Protein AF-A0A6B9TGW4-F1 (afdb_monomer)

Mean predicted aligned error: 3.41 Å

Radius of gyration: 12.72 Å; Cα contacts (8 Å, |Δi|>4): 212; chains: 1; bounding box: 33×31×27 Å

Foldseek 3Di:
DWKKKWFAQDDVLVQQLLVCCCPQLVWAWDDFKFWDQQVLSLVLVCVVVVHHDPDGGPTMIMTDTPDAQVSSVVSSVVDDGSTDMDIDHPVDPVRVVCVVCRVVTHGDPPHDHPDDD

Solvent-accessible surface area (backbone atoms only — not comparable to full-atom values): 6539 Å² total; per-residue (Å²): 82,29,41,35,39,37,36,18,82,42,67,66,34,46,51,51,26,55,49,38,38,42,74,70,36,63,45,49,75,47,88,71,42,21,44,46,61,23,71,59,52,47,51,50,51,22,58,78,68,72,44,85,68,95,69,81,40,72,32,24,34,38,36,40,30,58,48,40,47,70,57,47,50,60,27,52,72,76,50,86,53,79,23,52,75,44,74,42,38,86,89,40,75,62,28,59,58,47,58,67,46,50,81,77,39,51,73,47,79,92,72,72,78,85,76,73,131

Secondary structure (DSSP, 8-state):
-EEEEEEESSHHHHHHHHHHHHHTS---EEEEEEEE-HHHHHHHHHHHTTS--SS--SEEEEEEESS-HHHHHHHHTT---SSEEEEE-TTSHHHHHHHHHHTTSEE-TT---SS--

Sequence (117 aa):
MSLVILRADNRDKILNALADLERHAGLRVMGRPRIMKPEIADKMAASILGGNLRTRSTVAAAVEVEEGDTETIMSVRRIHPPAHIIVVSSEYDEYEDLKEMFGTLKVLKGYYSYKKR

Structure (mmCIF, N/CA/C/O backbone):
data_AF-A0A6B9TGW4-F1
#
_entry.id   AF-A0A6B9TGW4-F1
#
loop_
_atom_site.group_PDB
_atom_site.id
_atom_site.type_symbol
_atom_site.label_atom_id
_atom_site.label_alt_id
_atom_site.label_comp_id
_atom_site.label_asym_id
_atom_site.label_entity_id
_atom_site.label_seq_id
_atom_site.pdbx_PDB_ins_code
_atom_site.Cartn_x
_atom_site.Cartn_y
_atom_site.Cartn_z
_atom_site.occupancy
_atom_site.B_iso_or_equiv
_atom_site.auth_seq_id
_atom_site.auth_comp_id
_atom_site.auth_asym_id
_atom_site.auth_atom_id
_atom_site.pdbx_PDB_model_num
ATOM 1 N N . MET A 1 1 ? -11.533 3.523 8.251 1.00 90.06 1 MET A N 1
ATOM 2 C CA . MET A 1 1 ? -10.980 3.144 6.942 1.00 90.06 1 MET A CA 1
ATOM 3 C C . MET A 1 1 ? -9.812 4.033 6.630 1.00 90.06 1 MET A C 1
ATOM 5 O O . MET A 1 1 ? -9.863 5.214 6.953 1.00 90.06 1 MET A O 1
ATOM 9 N N . SER A 1 2 ? -8.794 3.458 6.014 1.00 94.12 2 SER A N 1
ATOM 10 C CA . SER A 1 2 ? -7.553 4.139 5.666 1.00 94.12 2 SER A CA 1
ATOM 11 C C . SER A 1 2 ? -7.079 3.664 4.298 1.00 94.12 2 SER A C 1
ATOM 13 O O . SER A 1 2 ? -7.442 2.575 3.835 1.00 94.12 2 SER A O 1
ATOM 15 N N . LEU A 1 3 ? -6.304 4.511 3.627 1.00 96.62 3 LEU A N 1
ATOM 16 C CA . LEU A 1 3 ? -5.718 4.205 2.330 1.00 96.62 3 LEU A CA 1
ATOM 17 C C . LEU A 1 3 ? -4.253 3.834 2.512 1.00 96.62 3 LEU A C 1
ATOM 19 O O . LEU A 1 3 ? -3.520 4.450 3.284 1.00 96.62 3 LEU A O 1
ATOM 23 N N . VAL A 1 4 ? -3.816 2.813 1.787 1.00 97.44 4 VAL A N 1
ATOM 24 C CA . VAL A 1 4 ? -2.454 2.296 1.880 1.00 97.44 4 VAL A CA 1
ATOM 25 C C . VAL A 1 4 ? -1.849 2.211 0.490 1.00 97.44 4 VAL A C 1
ATOM 27 O O . VAL A 1 4 ? -2.410 1.584 -0.409 1.00 97.44 4 VAL A O 1
ATOM 30 N N . ILE A 1 5 ? -0.674 2.812 0.324 1.00 97.75 5 ILE A N 1
ATOM 31 C CA . ILE A 1 5 ? 0.157 2.696 -0.872 1.00 97.75 5 ILE A CA 1
ATOM 32 C C . ILE A 1 5 ? 1.240 1.643 -0.614 1.00 97.75 5 ILE A C 1
ATOM 34 O O . ILE A 1 5 ? 1.969 1.700 0.375 1.00 97.75 5 ILE A O 1
ATOM 38 N N . LEU A 1 6 ? 1.389 0.704 -1.545 1.00 97.88 6 LEU A N 1
ATOM 39 C CA . LEU A 1 6 ? 2.472 -0.272 -1.584 1.00 97.88 6 LEU A CA 1
ATOM 40 C C . LEU A 1 6 ? 3.428 0.074 -2.726 1.00 97.88 6 LEU A C 1
ATOM 42 O O . LEU A 1 6 ? 3.009 0.191 -3.878 1.00 97.88 6 LEU A O 1
ATOM 46 N N . ARG A 1 7 ? 4.718 0.197 -2.410 1.00 97.56 7 ARG A N 1
ATOM 47 C CA . ARG A 1 7 ? 5.801 0.536 -3.344 1.00 97.56 7 ARG A CA 1
ATOM 48 C C . ARG A 1 7 ? 6.823 -0.595 -3.391 1.00 97.56 7 ARG A C 1
ATOM 50 O O . ARG A 1 7 ? 7.333 -1.003 -2.347 1.00 97.56 7 ARG A O 1
ATOM 57 N N . ALA A 1 8 ? 7.148 -1.093 -4.582 1.00 97.25 8 ALA A N 1
ATOM 58 C CA . ALA A 1 8 ? 8.134 -2.162 -4.742 1.00 97.25 8 ALA A CA 1
ATOM 59 C C . ALA A 1 8 ? 8.892 -2.088 -6.078 1.00 97.25 8 ALA A C 1
ATOM 61 O O . ALA A 1 8 ? 8.569 -1.304 -6.970 1.00 97.25 8 ALA A O 1
ATOM 62 N N . ASP A 1 9 ? 9.915 -2.930 -6.201 1.00 95.69 9 ASP A N 1
ATOM 63 C CA . ASP A 1 9 ? 10.725 -3.140 -7.407 1.00 95.69 9 ASP A CA 1
ATOM 64 C C . ASP A 1 9 ? 10.181 -4.259 -8.319 1.00 95.69 9 ASP A C 1
ATOM 66 O O . ASP A 1 9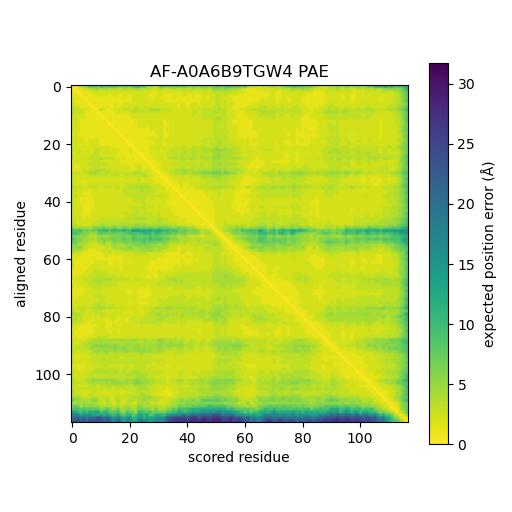 ? 10.639 -4.411 -9.453 1.00 95.69 9 ASP A O 1
ATOM 70 N N . ASN A 1 10 ? 9.208 -5.046 -7.853 1.00 96.06 10 ASN A N 1
ATOM 71 C CA . ASN A 1 10 ? 8.489 -6.017 -8.668 1.00 96.06 10 ASN A CA 1
ATOM 72 C C . ASN A 1 10 ? 7.097 -6.332 -8.103 1.00 96.06 10 ASN A C 1
ATOM 74 O O . ASN A 1 10 ? 6.767 -6.042 -6.950 1.00 96.06 10 ASN A O 1
ATOM 78 N N . ARG A 1 11 ? 6.260 -6.931 -8.954 1.00 96.00 11 ARG A N 1
ATOM 79 C CA . ARG A 1 11 ? 4.855 -7.227 -8.655 1.00 96.00 11 ARG A CA 1
ATOM 80 C C . ARG A 1 11 ? 4.674 -8.269 -7.550 1.00 96.00 11 ARG A C 1
ATOM 82 O O . ARG A 1 11 ? 3.719 -8.156 -6.786 1.00 96.00 11 ARG A O 1
ATOM 89 N N . ASP A 1 12 ? 5.561 -9.251 -7.453 1.00 96.44 12 ASP A N 1
ATOM 90 C CA . ASP A 1 12 ? 5.432 -10.332 -6.473 1.00 96.44 12 ASP A CA 1
ATOM 91 C C . ASP A 1 12 ? 5.585 -9.798 -5.050 1.00 96.44 12 ASP A C 1
ATOM 93 O O . ASP A 1 12 ? 4.824 -10.179 -4.163 1.00 96.44 12 ASP A O 1
ATOM 97 N N . LYS A 1 13 ? 6.475 -8.820 -4.838 1.00 97.50 13 LYS A N 1
ATOM 98 C CA . LYS A 1 13 ? 6.589 -8.130 -3.547 1.00 97.50 13 LYS A CA 1
ATOM 99 C C . LYS A 1 13 ? 5.316 -7.375 -3.169 1.00 97.50 13 LYS A C 1
ATOM 101 O O . LYS A 1 13 ? 4.957 -7.384 -1.998 1.00 97.50 13 LYS A O 1
ATOM 106 N N . ILE A 1 14 ? 4.603 -6.776 -4.129 1.00 97.56 14 ILE A N 1
ATOM 107 C CA . ILE A 1 14 ? 3.297 -6.144 -3.863 1.00 97.56 14 ILE A CA 1
ATOM 108 C C . ILE A 1 14 ? 2.276 -7.193 -3.410 1.00 97.56 14 ILE A C 1
ATOM 110 O O . ILE A 1 14 ? 1.586 -6.987 -2.416 1.00 97.56 14 ILE A O 1
ATOM 114 N N . LEU A 1 15 ? 2.179 -8.319 -4.122 1.00 96.62 15 LEU A N 1
ATOM 115 C CA . LEU A 1 15 ? 1.222 -9.381 -3.797 1.00 96.62 15 LEU A CA 1
ATOM 116 C C . LEU A 1 15 ? 1.520 -10.025 -2.438 1.00 96.62 15 LEU A C 1
ATOM 118 O O . LEU A 1 15 ? 0.600 -10.232 -1.649 1.00 96.62 15 LEU A O 1
ATOM 122 N N . ASN A 1 16 ? 2.794 -10.285 -2.148 1.00 96.62 16 ASN A N 1
ATOM 123 C CA . ASN A 1 16 ? 3.223 -10.824 -0.861 1.00 96.62 16 ASN A CA 1
ATOM 124 C C . ASN A 1 16 ? 2.962 -9.827 0.273 1.00 96.62 16 ASN A C 1
ATOM 126 O O . ASN A 1 16 ? 2.396 -10.208 1.288 1.00 96.62 16 ASN A O 1
ATOM 130 N N . ALA A 1 17 ? 3.264 -8.541 0.079 1.00 96.94 17 ALA A N 1
ATOM 131 C CA . ALA A 1 17 ? 2.981 -7.522 1.084 1.00 96.94 17 ALA A CA 1
ATOM 132 C C . ALA A 1 17 ? 1.477 -7.359 1.355 1.00 96.94 17 ALA A C 1
ATOM 134 O O . ALA A 1 17 ? 1.084 -7.190 2.503 1.00 96.94 17 ALA A O 1
ATOM 135 N N . LEU A 1 18 ? 0.617 -7.466 0.336 1.00 96.62 18 LEU A N 1
ATOM 136 C CA . LEU A 1 18 ? -0.838 -7.500 0.532 1.00 96.62 18 LEU A CA 1
ATOM 137 C C . LEU A 1 18 ? -1.275 -8.706 1.376 1.00 96.62 18 LEU A C 1
ATOM 139 O O . LEU A 1 18 ? -2.142 -8.569 2.235 1.00 96.62 18 LEU A O 1
ATOM 143 N N . ALA A 1 19 ? -0.664 -9.874 1.159 1.00 95.06 19 ALA A N 1
ATOM 144 C CA . ALA A 1 19 ? -0.913 -11.042 1.998 1.00 95.06 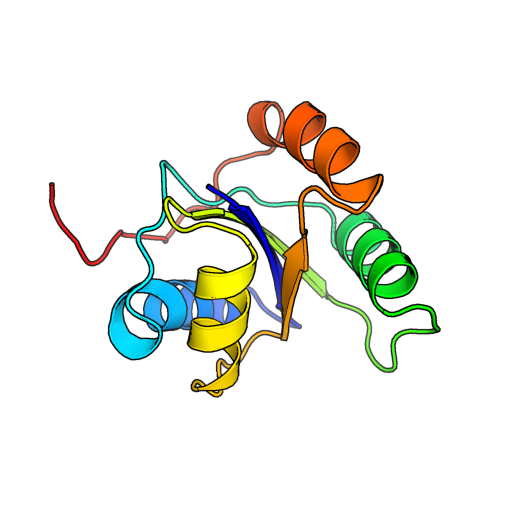19 ALA A CA 1
ATOM 145 C C . ALA A 1 19 ? -0.424 -10.821 3.440 1.00 95.06 19 ALA A C 1
ATOM 147 O O . ALA A 1 19 ? -1.117 -11.225 4.374 1.00 95.06 19 ALA A O 1
ATOM 148 N N . ASP A 1 20 ? 0.713 -10.147 3.629 1.00 96.00 20 ASP A N 1
ATOM 149 C CA . ASP A 1 20 ? 1.236 -9.796 4.953 1.00 96.00 20 ASP A CA 1
ATOM 150 C C . ASP A 1 20 ? 0.318 -8.811 5.687 1.00 96.00 20 ASP A C 1
ATOM 152 O O . ASP A 1 20 ? 0.096 -8.972 6.890 1.00 96.00 20 ASP A O 1
ATOM 156 N N . LEU A 1 21 ? -0.271 -7.837 4.979 1.00 95.69 21 LEU A N 1
ATOM 157 C CA . LEU A 1 21 ? -1.248 -6.911 5.560 1.00 95.69 21 LEU A CA 1
ATOM 158 C C . LEU A 1 21 ? -2.428 -7.665 6.189 1.00 95.69 21 LEU A C 1
ATOM 160 O O . LEU A 1 21 ? -2.810 -7.382 7.323 1.00 95.69 21 LEU A O 1
ATOM 164 N N . GLU A 1 22 ? -2.972 -8.662 5.491 1.00 94.12 22 GLU A N 1
ATOM 165 C CA . GLU A 1 22 ? -4.112 -9.429 6.002 1.00 94.12 22 GLU A CA 1
ATOM 166 C C . GLU A 1 22 ? -3.723 -10.474 7.052 1.00 94.12 22 GLU A C 1
ATOM 168 O O . GLU A 1 22 ? -4.420 -10.641 8.055 1.00 94.12 22 GLU A O 1
ATOM 173 N N . ARG A 1 23 ? -2.638 -11.221 6.818 1.00 93.94 23 ARG A N 1
ATOM 174 C CA . ARG A 1 23 ? -2.272 -12.391 7.636 1.00 93.94 23 ARG A CA 1
ATOM 175 C C . ARG A 1 23 ? -1.459 -12.033 8.868 1.00 93.94 23 ARG A C 1
ATOM 177 O O . ARG A 1 23 ? -1.594 -12.703 9.888 1.00 93.94 23 ARG A O 1
ATOM 184 N N . HIS A 1 24 ? -0.602 -11.023 8.763 1.00 94.62 24 HIS A N 1
ATOM 185 C CA . HIS A 1 24 ? 0.379 -10.694 9.794 1.00 94.62 24 HIS A CA 1
ATOM 186 C C . HIS A 1 24 ? 0.084 -9.356 10.470 1.00 94.62 24 HIS A C 1
ATOM 188 O O . HIS A 1 24 ? 0.208 -9.269 11.688 1.00 94.62 24 HIS A O 1
ATOM 194 N N . ALA A 1 25 ? -0.363 -8.340 9.723 1.00 94.62 25 ALA A N 1
ATOM 195 C CA . ALA A 1 25 ? -0.842 -7.088 10.318 1.00 94.62 25 ALA A CA 1
ATOM 196 C C . ALA A 1 25 ? -2.318 -7.163 10.753 1.00 94.62 25 ALA A C 1
ATOM 198 O O . ALA A 1 25 ? -2.789 -6.285 11.467 1.00 94.62 25 ALA A O 1
ATOM 199 N N . GLY A 1 26 ? -3.045 -8.215 10.359 1.00 94.06 26 GLY A N 1
ATOM 200 C CA . GLY A 1 26 ? -4.429 -8.456 10.774 1.00 94.06 26 GLY A CA 1
ATOM 201 C C . GLY A 1 26 ? -5.468 -7.546 10.116 1.00 94.06 26 GLY A C 1
ATOM 202 O O . GLY A 1 26 ? -6.655 -7.712 10.409 1.00 94.06 26 GLY A O 1
ATOM 203 N N . LEU A 1 27 ? -5.044 -6.661 9.209 1.00 95.38 27 LEU A N 1
ATOM 204 C CA . LEU A 1 27 ? -5.891 -5.669 8.554 1.00 95.38 27 LEU A CA 1
ATOM 205 C C . LEU A 1 27 ? -6.897 -6.320 7.608 1.00 95.38 27 LEU A C 1
ATOM 207 O O . LEU A 1 27 ? -6.649 -7.395 7.048 1.00 95.38 27 LEU A O 1
ATOM 211 N N . ARG A 1 28 ? -8.034 -5.664 7.387 1.00 94.75 28 ARG A N 1
ATOM 212 C CA . ARG A 1 28 ? -9.041 -6.124 6.432 1.00 94.75 28 ARG A CA 1
ATOM 213 C C . ARG A 1 28 ? -9.006 -5.276 5.172 1.00 94.75 28 ARG A C 1
ATOM 215 O O . ARG A 1 28 ? -9.510 -4.157 5.141 1.00 94.75 28 ARG A O 1
ATOM 222 N N . VAL A 1 29 ? -8.454 -5.853 4.106 1.00 94.62 29 VAL A N 1
ATOM 223 C CA . VAL A 1 29 ? -8.486 -5.254 2.769 1.00 94.62 29 VAL A CA 1
ATOM 224 C C . VAL A 1 29 ? -9.928 -5.148 2.274 1.00 94.62 29 VAL A C 1
ATOM 226 O O . VAL A 1 29 ? -10.666 -6.133 2.210 1.00 94.62 29 VAL A O 1
ATOM 229 N N . MET A 1 30 ? -10.311 -3.938 1.888 1.00 92.69 30 MET A N 1
ATOM 230 C CA . MET A 1 30 ? -11.611 -3.605 1.333 1.00 92.69 30 MET A CA 1
ATOM 231 C C . MET A 1 30 ? -11.539 -3.614 -0.196 1.00 92.69 30 MET A C 1
ATOM 233 O O . MET A 1 30 ? -10.679 -2.997 -0.825 1.00 92.69 30 MET A O 1
ATOM 237 N N . GLY A 1 31 ? -12.464 -4.342 -0.822 1.00 90.44 31 GLY A N 1
ATOM 238 C CA . GLY A 1 31 ? -12.544 -4.420 -2.277 1.00 90.44 31 GLY A CA 1
ATOM 239 C C . GLY A 1 31 ? -11.336 -5.116 -2.912 1.00 90.44 31 GLY A C 1
ATOM 240 O O . GLY A 1 31 ? -10.902 -6.176 -2.466 1.00 90.44 31 GLY A O 1
ATOM 241 N N . ARG A 1 32 ? -10.842 -4.568 -4.028 1.00 93.06 32 ARG A N 1
ATOM 242 C CA . ARG A 1 32 ? -9.665 -5.100 -4.728 1.00 93.06 32 ARG A CA 1
ATOM 243 C C . ARG A 1 32 ? -8.572 -4.034 -4.786 1.00 93.06 32 ARG A C 1
ATOM 245 O O . ARG A 1 32 ? -8.885 -2.919 -5.211 1.00 93.06 32 ARG A O 1
ATOM 252 N N . PRO A 1 33 ? -7.309 -4.387 -4.485 1.00 96.31 33 PRO A N 1
ATOM 253 C CA . PRO A 1 33 ? -6.176 -3.496 -4.678 1.00 96.31 33 PRO A CA 1
ATOM 254 C C . PRO A 1 33 ? -6.104 -2.994 -6.119 1.00 96.31 33 PRO A C 1
ATOM 256 O O . PRO A 1 33 ? -6.475 -3.694 -7.073 1.00 96.31 33 PRO A O 1
ATOM 259 N N . ARG A 1 34 ? -5.615 -1.773 -6.284 1.00 97.25 34 ARG A N 1
ATOM 260 C CA . ARG A 1 34 ? -5.555 -1.059 -7.556 1.00 97.25 34 ARG A CA 1
ATOM 261 C C . ARG A 1 34 ? -4.112 -0.773 -7.941 1.00 97.25 34 ARG A C 1
ATOM 263 O O . ARG A 1 34 ? -3.305 -0.426 -7.093 1.00 97.25 34 ARG A O 1
ATOM 270 N N . ILE A 1 35 ? -3.779 -0.921 -9.219 1.00 96.69 35 ILE A N 1
ATOM 271 C CA . ILE A 1 35 ? -2.460 -0.577 -9.760 1.00 96.69 35 ILE A CA 1
ATOM 272 C C . ILE A 1 35 ? -2.405 0.932 -9.961 1.00 96.69 35 ILE A C 1
ATOM 274 O O . ILE A 1 35 ? -3.267 1.491 -10.642 1.00 96.69 35 ILE A O 1
ATOM 278 N N . MET A 1 36 ? -1.354 1.558 -9.441 1.00 95.38 36 MET A N 1
ATOM 279 C CA . MET A 1 36 ? -1.073 2.976 -9.640 1.00 95.38 36 MET A CA 1
ATOM 280 C C . MET A 1 36 ? 0.261 3.171 -10.363 1.00 95.38 36 MET A C 1
ATOM 282 O O . MET A 1 36 ? 1.110 2.278 -10.386 1.00 95.38 36 MET A O 1
ATOM 286 N N . LYS A 1 37 ? 0.444 4.343 -10.978 1.00 96.06 37 LYS A N 1
ATOM 287 C CA . LYS A 1 37 ? 1.723 4.696 -11.601 1.00 96.06 37 LYS A CA 1
ATOM 288 C C . LYS A 1 37 ? 2.799 4.847 -10.509 1.00 96.06 37 LYS A C 1
ATOM 290 O O . LYS A 1 37 ? 2.543 5.587 -9.553 1.00 96.06 37 LYS A O 1
ATOM 295 N N . PRO A 1 38 ? 3.971 4.195 -10.633 1.00 96.56 38 PRO A N 1
ATOM 296 C CA . PRO A 1 38 ? 5.040 4.277 -9.635 1.00 96.56 38 PRO A CA 1
ATOM 297 C C . PRO A 1 38 ? 5.477 5.713 -9.337 1.00 96.56 38 PRO A C 1
ATOM 299 O O . PRO A 1 38 ? 5.726 6.060 -8.189 1.00 96.56 38 PRO A O 1
ATOM 302 N N . GLU A 1 39 ? 5.481 6.582 -10.348 1.00 95.75 39 GLU A N 1
ATOM 303 C CA . GLU A 1 39 ? 5.889 7.983 -10.213 1.00 95.75 39 GLU A CA 1
ATOM 304 C C . GLU A 1 39 ? 4.929 8.776 -9.318 1.00 95.75 39 GLU A C 1
ATOM 306 O O . GLU A 1 39 ? 5.360 9.631 -8.547 1.00 95.75 39 GLU A O 1
ATOM 311 N N . ILE A 1 40 ? 3.628 8.474 -9.393 1.00 95.44 40 ILE A N 1
ATOM 312 C CA . ILE A 1 40 ? 2.607 9.094 -8.538 1.00 95.44 40 ILE A CA 1
ATOM 313 C C . ILE A 1 40 ? 2.766 8.589 -7.102 1.00 95.44 40 ILE A C 1
ATOM 315 O O . ILE A 1 40 ? 2.770 9.388 -6.169 1.00 95.44 40 ILE A O 1
ATOM 319 N N . ALA A 1 41 ? 2.958 7.279 -6.930 1.00 96.31 41 ALA A N 1
ATOM 320 C CA . ALA A 1 41 ? 3.153 6.663 -5.619 1.00 96.31 41 ALA A CA 1
ATOM 321 C C . ALA A 1 41 ? 4.404 7.194 -4.913 1.00 96.31 41 ALA A C 1
ATOM 323 O O . ALA A 1 41 ? 4.375 7.492 -3.721 1.00 96.31 41 ALA A O 1
ATOM 324 N N . ASP A 1 42 ? 5.503 7.326 -5.656 1.00 96.19 42 ASP A N 1
ATOM 325 C CA . ASP A 1 42 ? 6.750 7.892 -5.161 1.00 96.19 42 ASP A CA 1
ATOM 326 C C . ASP A 1 42 ? 6.570 9.371 -4.792 1.00 96.19 42 ASP A C 1
ATOM 328 O O . ASP A 1 42 ? 7.034 9.785 -3.733 1.00 96.19 42 ASP A O 1
ATOM 332 N N . LYS A 1 43 ? 5.854 10.164 -5.602 1.00 95.12 43 LYS A N 1
ATOM 333 C CA . LYS A 1 43 ? 5.575 11.573 -5.282 1.00 95.12 43 LYS A CA 1
ATOM 334 C C . LYS A 1 43 ? 4.769 11.715 -3.987 1.00 95.12 43 LYS A C 1
ATOM 336 O O . LYS A 1 43 ? 5.180 12.474 -3.115 1.00 95.12 43 LYS A O 1
ATOM 341 N N . MET A 1 44 ? 3.673 10.964 -3.846 1.00 95.50 44 MET A N 1
ATOM 342 C CA . MET A 1 44 ? 2.852 10.967 -2.626 1.00 95.50 44 MET A CA 1
ATOM 343 C C . MET A 1 44 ? 3.673 10.523 -1.412 1.00 95.50 44 MET A C 1
ATOM 345 O O . MET A 1 44 ? 3.687 11.192 -0.386 1.00 95.50 44 MET A O 1
ATOM 349 N N . ALA A 1 45 ? 4.438 9.436 -1.543 1.00 94.81 45 ALA A N 1
ATOM 350 C CA . ALA A 1 45 ? 5.277 8.946 -0.455 1.00 94.81 45 ALA A CA 1
ATOM 351 C C . ALA A 1 45 ? 6.379 9.940 -0.056 1.00 94.81 45 ALA A C 1
ATOM 353 O O . ALA A 1 45 ? 6.664 10.072 1.127 1.00 94.81 45 ALA A O 1
ATOM 354 N N . ALA A 1 46 ? 7.006 10.631 -1.012 1.00 94.81 46 ALA A N 1
ATOM 355 C CA . ALA A 1 46 ? 8.006 11.660 -0.723 1.00 94.81 46 ALA A CA 1
ATOM 356 C C . ALA A 1 46 ? 7.404 12.832 0.065 1.00 94.81 46 ALA A C 1
ATOM 358 O O . ALA A 1 46 ? 8.025 13.322 1.007 1.00 94.81 46 ALA A O 1
ATOM 359 N N . SER A 1 47 ? 6.193 13.246 -0.314 1.00 93.69 47 SER A N 1
ATOM 360 C CA . SER A 1 47 ? 5.463 14.332 0.337 1.00 93.69 47 SER A CA 1
ATOM 361 C C . SER A 1 47 ? 5.078 13.971 1.775 1.00 93.69 47 SER A C 1
ATOM 363 O O . SER A 1 47 ? 5.483 14.659 2.709 1.00 93.69 47 SER A O 1
ATOM 365 N N . ILE A 1 48 ? 4.446 12.807 1.973 1.00 92.19 48 ILE A N 1
ATOM 366 C CA . ILE A 1 48 ? 4.046 12.298 3.299 1.00 92.19 48 ILE A CA 1
ATOM 367 C C . ILE A 1 48 ? 5.260 12.109 4.223 1.00 92.19 48 ILE A C 1
ATOM 369 O O . ILE A 1 48 ? 5.199 12.415 5.412 1.00 92.19 48 ILE A O 1
ATOM 373 N N . LEU A 1 49 ? 6.381 11.611 3.688 1.00 90.62 49 LEU A N 1
ATOM 374 C CA . LEU 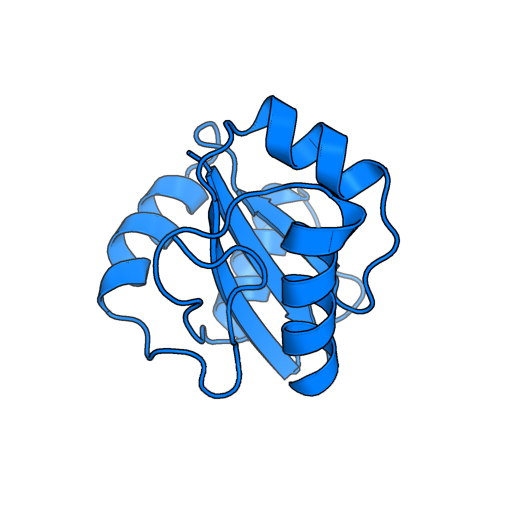A 1 49 ? 7.613 11.397 4.457 1.00 90.62 49 LEU A CA 1
ATOM 375 C C . LEU A 1 49 ? 8.456 12.673 4.634 1.00 90.62 49 LEU A C 1
ATOM 377 O O . LEU A 1 49 ? 9.494 12.614 5.295 1.00 90.62 49 LEU A O 1
ATOM 381 N N . GLY A 1 50 ? 8.051 13.806 4.050 1.00 88.25 50 GLY A N 1
ATOM 382 C CA . GLY A 1 50 ? 8.742 15.089 4.181 1.00 88.25 50 GLY A CA 1
ATOM 383 C C . GLY A 1 50 ? 10.151 15.115 3.580 1.00 88.25 50 GLY A C 1
ATOM 384 O O . GLY A 1 50 ? 11.021 15.825 4.086 1.00 88.25 50 GLY A O 1
ATO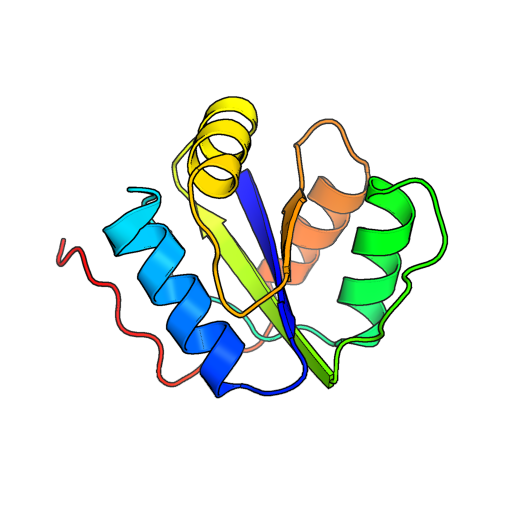M 385 N N . GLY A 1 51 ? 10.427 14.330 2.531 1.00 86.31 51 GLY A N 1
ATOM 386 C CA . GLY A 1 51 ? 11.774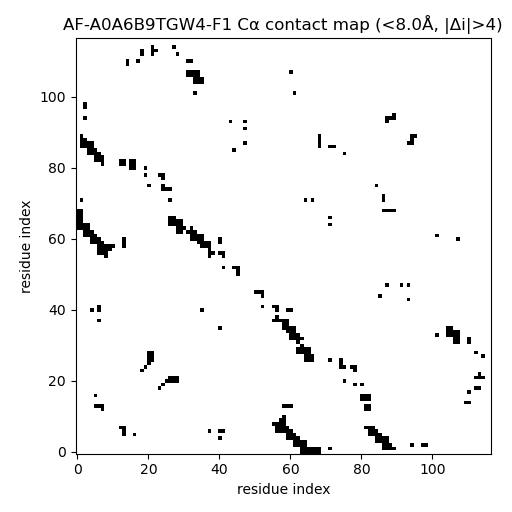 14.272 1.965 1.00 86.31 51 GLY A CA 1
ATOM 387 C C . GLY A 1 51 ? 11.962 13.376 0.745 1.00 86.31 51 GLY A C 1
ATOM 388 O O . GLY A 1 51 ? 11.069 12.665 0.287 1.00 86.31 51 GLY A O 1
ATOM 389 N N . ASN A 1 52 ? 13.185 13.404 0.210 1.00 86.38 52 ASN A N 1
ATOM 390 C CA . ASN A 1 52 ? 13.555 12.595 -0.946 1.00 86.38 52 ASN A CA 1
ATOM 391 C C . ASN A 1 52 ? 13.568 11.104 -0.603 1.00 86.38 52 ASN A C 1
ATOM 393 O O . ASN A 1 52 ? 14.183 10.660 0.370 1.00 86.38 52 ASN A O 1
ATOM 397 N N . LEU A 1 53 ? 12.952 10.310 -1.472 1.00 89.38 53 LEU A N 1
ATOM 398 C CA . LEU A 1 53 ? 12.981 8.861 -1.368 1.00 89.38 53 LEU A CA 1
ATOM 399 C C . LEU A 1 53 ? 14.360 8.323 -1.755 1.00 89.38 53 LEU A C 1
ATOM 401 O O . LEU A 1 53 ? 14.896 8.655 -2.810 1.00 89.38 53 LEU A O 1
ATOM 405 N N . ARG A 1 54 ? 14.906 7.429 -0.924 1.00 85.31 54 ARG A N 1
ATOM 406 C CA . ARG A 1 54 ? 16.177 6.734 -1.206 1.00 85.31 54 ARG A CA 1
ATOM 407 C C . ARG A 1 54 ? 16.086 5.800 -2.412 1.00 85.31 54 ARG A C 1
ATOM 409 O O . ARG A 1 54 ? 17.079 5.582 -3.096 1.00 85.31 54 ARG A O 1
ATOM 416 N N . THR A 1 55 ? 14.907 5.233 -2.648 1.00 88.75 55 THR A N 1
ATOM 417 C CA . THR A 1 55 ? 14.640 4.276 -3.723 1.00 88.75 55 THR A CA 1
ATOM 418 C C . THR A 1 55 ? 13.362 4.651 -4.458 1.00 88.75 55 THR A C 1
ATOM 420 O O . THR A 1 55 ? 12.386 5.107 -3.848 1.00 88.75 55 THR A O 1
ATOM 423 N N . ARG A 1 56 ? 13.375 4.443 -5.777 1.00 92.31 56 ARG A N 1
ATOM 424 C CA . ARG A 1 56 ? 12.193 4.571 -6.631 1.00 92.31 56 ARG A CA 1
ATOM 425 C C . ARG A 1 56 ? 11.493 3.231 -6.773 1.00 92.31 56 ARG A C 1
ATOM 427 O O . ARG A 1 56 ? 12.154 2.191 -6.799 1.00 92.31 56 ARG A O 1
ATOM 434 N N . SER A 1 57 ? 10.172 3.264 -6.862 1.00 94.81 57 SER A N 1
ATOM 435 C CA . SER A 1 57 ? 9.392 2.068 -7.165 1.00 94.81 57 SER A CA 1
ATOM 436 C C . SER A 1 57 ? 9.337 1.829 -8.675 1.00 94.81 57 SER A C 1
ATOM 438 O O . SER A 1 57 ? 9.353 2.764 -9.471 1.00 94.81 57 SER A O 1
ATOM 440 N N . THR A 1 58 ? 9.296 0.563 -9.083 1.00 96.44 58 THR A N 1
ATOM 441 C CA . THR A 1 58 ? 9.014 0.169 -10.478 1.00 96.44 58 THR A CA 1
ATOM 442 C C . THR A 1 58 ? 7.567 -0.291 -10.631 1.00 96.44 58 THR A C 1
ATOM 444 O O . THR A 1 58 ? 7.012 -0.273 -11.729 1.00 96.44 58 THR A O 1
ATOM 447 N N . VAL A 1 59 ? 6.940 -0.690 -9.522 1.00 97.12 59 VAL A N 1
ATOM 448 C CA . VAL A 1 59 ? 5.522 -1.013 -9.425 1.00 97.12 59 VAL A CA 1
ATOM 449 C C . VAL A 1 59 ? 4.944 -0.426 -8.145 1.00 97.12 59 VAL A C 1
ATOM 451 O O . VAL A 1 59 ? 5.592 -0.402 -7.095 1.00 97.12 59 VAL A O 1
ATOM 454 N N . ALA A 1 60 ? 3.691 0.006 -8.229 1.00 97.81 60 ALA A N 1
ATOM 455 C CA . ALA A 1 60 ? 2.961 0.493 -7.078 1.00 97.81 60 ALA A CA 1
ATOM 456 C C . ALA A 1 60 ? 1.496 0.060 -7.122 1.00 97.81 60 ALA A C 1
ATOM 458 O O . ALA A 1 60 ? 0.901 -0.133 -8.190 1.00 97.81 60 ALA A O 1
ATOM 459 N N . ALA A 1 61 ? 0.913 -0.085 -5.940 1.00 97.88 61 ALA A N 1
ATOM 460 C CA . ALA A 1 61 ? -0.500 -0.362 -5.772 1.00 97.88 61 ALA A CA 1
ATOM 461 C C . ALA A 1 61 ? -1.081 0.456 -4.621 1.00 97.88 61 ALA A C 1
ATOM 463 O O . ALA A 1 61 ? -0.365 0.821 -3.696 1.00 97.88 61 ALA A O 1
ATOM 464 N N . ALA A 1 62 ? -2.383 0.694 -4.677 1.00 97.75 62 ALA A N 1
ATOM 465 C CA . ALA A 1 62 ? -3.159 1.281 -3.602 1.00 97.75 62 ALA A CA 1
ATOM 466 C C . ALA A 1 62 ? -4.220 0.285 -3.131 1.00 97.75 62 ALA A C 1
ATOM 468 O O . ALA A 1 62 ? -4.757 -0.494 -3.929 1.00 97.75 62 ALA A O 1
ATOM 469 N N . VAL A 1 63 ? -4.541 0.313 -1.846 1.00 96.94 63 VAL A N 1
ATOM 470 C CA . VAL A 1 63 ? -5.583 -0.520 -1.249 1.00 96.94 63 VAL A CA 1
ATOM 471 C C . VAL A 1 63 ? -6.297 0.245 -0.142 1.00 96.94 63 VAL A C 1
ATOM 473 O O . VAL A 1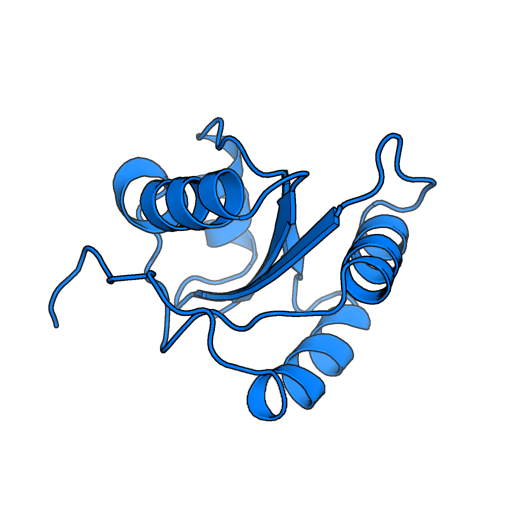 63 ? -5.681 1.027 0.576 1.00 96.94 63 VAL A O 1
ATOM 476 N N . GLU A 1 64 ? -7.597 0.015 -0.018 1.00 95.62 64 GLU A N 1
ATOM 477 C CA . GLU A 1 64 ? -8.389 0.467 1.123 1.00 95.62 64 GLU A CA 1
ATOM 478 C C . GLU A 1 64 ? -8.378 -0.625 2.188 1.00 95.62 64 GLU A C 1
ATOM 480 O O . GLU A 1 64 ? -8.532 -1.806 1.867 1.00 95.62 64 GLU A O 1
ATOM 485 N N . VAL A 1 65 ? -8.226 -0.245 3.451 1.00 95.62 65 VAL A N 1
ATOM 486 C CA . VAL A 1 65 ? -8.423 -1.150 4.588 1.00 95.62 65 VAL A CA 1
ATOM 487 C C . VAL A 1 65 ? -9.521 -0.611 5.500 1.00 95.62 65 VAL A C 1
ATOM 489 O O . VAL A 1 65 ? -9.770 0.598 5.554 1.00 95.62 65 VAL A O 1
ATOM 492 N N . GLU A 1 66 ? -10.237 -1.508 6.174 1.00 95.44 66 GLU A N 1
ATOM 493 C CA . GLU A 1 66 ? -11.356 -1.134 7.047 1.00 95.44 66 GLU A CA 1
ATOM 494 C C . GLU A 1 66 ? -10.890 -0.293 8.239 1.00 95.44 66 GLU A C 1
ATOM 496 O O . GLU A 1 66 ? -11.551 0.683 8.613 1.00 95.44 66 GLU A O 1
ATOM 501 N N . GLU A 1 67 ? -9.737 -0.651 8.796 1.00 96.00 67 GLU A N 1
ATOM 502 C CA . GLU A 1 67 ? -9.150 -0.050 9.984 1.00 96.00 67 GLU A CA 1
ATOM 503 C C . GLU A 1 67 ? -8.836 1.444 9.778 1.00 96.00 67 GLU A C 1
ATOM 505 O O . GLU A 1 67 ? -8.636 1.937 8.659 1.00 96.00 67 GLU A O 1
ATOM 510 N N . GLY A 1 68 ? -8.877 2.209 10.870 1.00 95.50 68 GLY A N 1
ATOM 511 C CA . GLY A 1 68 ? -8.533 3.636 10.873 1.00 95.50 68 GLY A CA 1
ATOM 512 C C . GLY A 1 68 ? -7.024 3.879 10.789 1.00 95.50 68 GLY A C 1
ATOM 513 O O . GLY A 1 68 ? -6.231 2.977 11.045 1.00 95.50 68 GLY A O 1
ATOM 514 N N . ASP A 1 69 ? -6.626 5.115 10.485 1.00 94.94 69 ASP A N 1
ATOM 515 C CA . ASP A 1 69 ? -5.228 5.488 10.213 1.00 94.94 69 ASP A CA 1
ATOM 516 C C . ASP A 1 69 ? -4.261 5.042 11.323 1.00 94.94 69 ASP A C 1
ATOM 518 O O . ASP A 1 69 ? -3.264 4.367 11.059 1.00 94.94 69 ASP A O 1
ATOM 522 N N . THR A 1 70 ? -4.583 5.345 12.586 1.00 95.06 70 THR A N 1
ATOM 523 C CA . THR A 1 70 ? -3.748 4.979 13.742 1.00 95.06 70 THR A CA 1
ATOM 524 C C . THR A 1 70 ? -3.580 3.468 13.888 1.00 95.06 70 THR A C 1
ATOM 526 O O . THR A 1 70 ? -2.469 2.989 14.116 1.00 95.06 70 THR A O 1
ATOM 529 N N . GLU A 1 71 ? -4.666 2.706 13.756 1.00 96.06 71 GLU A N 1
ATOM 530 C CA . GLU A 1 71 ? -4.642 1.248 13.884 1.00 96.06 71 GLU A CA 1
ATOM 531 C C . GLU A 1 71 ? -3.822 0.618 12.756 1.00 96.06 71 GLU A C 1
ATOM 533 O O . GLU A 1 71 ? -2.917 -0.176 13.018 1.00 96.06 71 GLU A O 1
ATOM 538 N N . THR A 1 72 ? -4.047 1.060 11.518 1.00 96.62 72 THR A N 1
ATOM 539 C CA . THR A 1 72 ? -3.283 0.632 10.344 1.00 96.62 72 THR A CA 1
ATOM 540 C C . THR A 1 72 ? -1.791 0.895 10.518 1.00 96.62 72 THR A C 1
ATOM 542 O O . THR A 1 72 ? -0.984 -0.017 10.329 1.00 96.62 72 THR A O 1
ATOM 545 N N . ILE A 1 73 ? -1.398 2.102 10.941 1.00 95.69 73 ILE A N 1
ATOM 546 C CA . ILE A 1 73 ? 0.009 2.451 11.198 1.00 95.69 73 ILE A CA 1
ATOM 547 C C . ILE A 1 73 ? 0.604 1.523 12.259 1.00 95.69 73 ILE A C 1
ATOM 549 O O . ILE A 1 73 ? 1.685 0.962 12.065 1.00 95.69 73 ILE A O 1
ATOM 553 N N . MET A 1 74 ? -0.091 1.336 13.382 1.00 96.25 74 MET A N 1
ATOM 554 C CA . MET A 1 74 ? 0.405 0.513 14.486 1.00 96.25 74 MET A CA 1
ATOM 555 C C . MET A 1 74 ? 0.534 -0.964 14.117 1.00 96.25 74 MET A C 1
ATOM 557 O O . MET A 1 74 ? 1.438 -1.627 14.629 1.00 96.25 74 MET A O 1
ATOM 561 N N . SER A 1 75 ? -0.329 -1.474 13.242 1.00 96.00 75 SER A N 1
ATOM 562 C CA . SER A 1 75 ? -0.287 -2.851 12.750 1.00 96.00 75 SER A CA 1
ATOM 563 C C . SER A 1 75 ? 0.811 -3.057 11.706 1.00 96.00 75 SER A C 1
ATOM 565 O O . SER A 1 75 ? 1.607 -3.988 11.832 1.00 96.00 75 SER A O 1
ATOM 567 N N . VAL A 1 76 ? 0.935 -2.151 10.729 1.00 95.62 76 VAL A N 1
ATOM 568 C CA . VAL A 1 76 ? 1.991 -2.207 9.701 1.00 95.62 76 VAL A CA 1
ATOM 569 C C . VAL A 1 76 ? 3.383 -2.114 10.328 1.00 95.62 76 VAL A C 1
ATOM 571 O O . VAL A 1 76 ? 4.285 -2.839 9.921 1.00 95.62 76 VAL A O 1
ATOM 574 N N . ARG A 1 77 ? 3.570 -1.298 11.374 1.00 94.88 77 ARG A N 1
ATOM 575 C CA . ARG A 1 77 ? 4.863 -1.173 12.080 1.00 94.88 77 ARG A CA 1
ATOM 576 C C . ARG A 1 77 ? 5.353 -2.465 12.742 1.00 94.88 77 ARG A C 1
ATOM 578 O O . ARG A 1 77 ? 6.532 -2.544 13.077 1.00 94.88 77 ARG A O 1
ATOM 585 N N . ARG A 1 78 ? 4.479 -3.450 12.976 1.00 94.94 78 ARG A N 1
ATOM 586 C CA . ARG A 1 78 ? 4.833 -4.730 13.623 1.00 94.94 78 ARG A CA 1
ATOM 587 C C . ARG A 1 78 ? 5.295 -5.797 12.634 1.00 94.94 78 ARG A C 1
ATOM 589 O O . ARG A 1 78 ? 5.782 -6.839 13.064 1.00 94.94 78 ARG A O 1
ATOM 596 N N . ILE A 1 79 ? 5.137 -5.559 11.334 1.00 95.75 79 ILE A N 1
ATOM 597 C CA . ILE A 1 79 ? 5.488 -6.507 10.277 1.00 95.75 79 ILE A CA 1
ATOM 598 C C . ILE A 1 79 ? 6.649 -5.979 9.430 1.00 95.75 79 ILE A C 1
ATOM 600 O O . ILE A 1 79 ? 6.917 -4.782 9.393 1.00 95.75 79 ILE A O 1
ATOM 604 N N . HIS A 1 80 ? 7.331 -6.885 8.729 1.00 93.81 80 HIS A N 1
ATOM 605 C CA . HIS A 1 80 ? 8.453 -6.562 7.840 1.00 93.81 80 HIS A CA 1
ATOM 606 C C . HIS A 1 80 ? 8.153 -7.037 6.411 1.00 93.81 80 HIS A C 1
ATOM 608 O O . HIS A 1 80 ? 8.767 -7.996 5.937 1.00 93.81 80 HIS A O 1
ATOM 614 N N . PRO A 1 81 ? 7.168 -6.417 5.741 1.00 93.75 81 PRO A N 1
ATOM 615 C CA . PRO A 1 81 ? 6.736 -6.835 4.419 1.00 93.75 81 PRO A CA 1
ATOM 616 C C . PRO A 1 81 ? 7.825 -6.569 3.369 1.00 93.75 81 PRO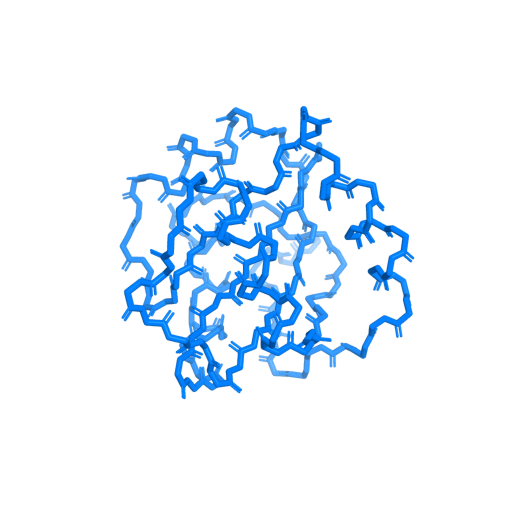 A C 1
ATOM 618 O O . PRO A 1 81 ? 8.638 -5.653 3.521 1.00 93.75 81 PRO A O 1
ATOM 621 N N . PRO A 1 82 ? 7.833 -7.320 2.255 1.00 93.94 82 PRO A N 1
ATOM 622 C CA . PRO A 1 82 ? 8.826 -7.151 1.195 1.00 93.94 82 PRO A CA 1
ATOM 623 C C . PRO A 1 82 ? 8.633 -5.864 0.373 1.00 93.94 82 PRO A C 1
ATOM 625 O O . PRO A 1 82 ? 9.550 -5.451 -0.337 1.00 93.94 82 PRO A O 1
ATOM 628 N N . ALA A 1 83 ? 7.454 -5.237 0.437 1.00 96.31 83 ALA A N 1
ATOM 629 C CA . ALA A 1 83 ? 7.175 -3.940 -0.175 1.00 96.31 83 ALA A CA 1
ATOM 630 C C . ALA A 1 83 ? 7.207 -2.822 0.872 1.00 96.31 83 ALA A C 1
ATOM 632 O O . ALA A 1 83 ? 6.888 -3.034 2.040 1.00 96.31 83 ALA A O 1
ATOM 633 N N . HIS A 1 84 ? 7.528 -1.608 0.434 1.00 95.88 84 HIS A N 1
ATOM 634 C CA . HIS A 1 84 ? 7.451 -0.429 1.284 1.00 95.88 84 HIS A CA 1
ATOM 635 C C . HIS A 1 84 ? 5.996 0.037 1.386 1.00 95.88 84 HIS A C 1
ATOM 637 O O . HIS A 1 84 ? 5.375 0.369 0.373 1.00 95.88 84 HIS A O 1
ATOM 643 N N . ILE A 1 85 ? 5.459 0.028 2.605 1.00 96.50 85 ILE A N 1
ATOM 644 C CA . ILE A 1 85 ? 4.059 0.336 2.892 1.00 96.50 85 ILE A CA 1
ATOM 645 C C . ILE A 1 85 ? 3.959 1.746 3.461 1.00 96.50 85 ILE A C 1
ATOM 647 O O . ILE A 1 85 ? 4.598 2.060 4.462 1.00 96.50 85 ILE A O 1
ATOM 651 N N . ILE A 1 86 ? 3.136 2.574 2.828 1.00 96.06 86 ILE A N 1
ATOM 652 C CA . ILE A 1 86 ? 2.827 3.932 3.262 1.00 96.06 86 ILE A CA 1
ATOM 653 C C . ILE A 1 86 ? 1.342 3.987 3.586 1.00 96.06 86 ILE A C 1
ATOM 655 O O . ILE A 1 86 ? 0.508 3.760 2.712 1.00 96.06 86 ILE A O 1
ATOM 659 N N . VAL A 1 87 ? 1.020 4.288 4.839 1.00 96.50 87 VAL A N 1
ATOM 660 C CA . VAL A 1 87 ? -0.353 4.603 5.234 1.00 96.50 87 VAL A CA 1
ATOM 661 C C . VAL A 1 87 ? -0.587 6.071 4.917 1.00 96.50 87 VAL A C 1
ATOM 663 O O . VAL A 1 87 ? 0.152 6.930 5.395 1.00 96.50 87 VAL A O 1
ATOM 666 N N . VAL A 1 88 ? -1.583 6.345 4.085 1.00 95.62 88 VAL A N 1
ATOM 667 C CA . VAL A 1 88 ? -2.008 7.699 3.744 1.00 95.62 88 VAL A CA 1
ATOM 668 C C . VAL A 1 88 ? -3.103 8.063 4.737 1.00 95.62 88 VAL A C 1
ATOM 670 O O . VAL A 1 88 ? -4.240 7.619 4.593 1.00 95.62 88 VAL A O 1
ATOM 673 N N . SER A 1 89 ? -2.716 8.778 5.795 1.00 91.12 89 SER A N 1
ATOM 674 C CA . SER A 1 89 ? -3.653 9.259 6.813 1.00 91.12 89 SER A CA 1
ATOM 675 C C . SER A 1 89 ? -4.544 10.352 6.232 1.00 91.12 89 SER A C 1
ATOM 677 O O . SER A 1 89 ? -4.088 11.150 5.416 1.00 91.12 89 SER A O 1
ATOM 679 N N . SER A 1 90 ? -5.788 10.410 6.698 1.00 91.44 90 SER A N 1
ATOM 680 C CA . SER A 1 90 ? -6.768 11.449 6.362 1.00 91.44 90 SER A CA 1
ATOM 681 C C . SER A 1 90 ? -6.328 12.876 6.721 1.00 91.44 90 SER A C 1
ATOM 683 O O . SER A 1 90 ? -6.931 13.840 6.265 1.00 91.44 90 SER A O 1
ATOM 685 N N . GLU A 1 91 ? -5.256 13.014 7.502 1.00 89.25 91 GLU A N 1
ATOM 686 C CA . GLU A 1 91 ? -4.618 14.290 7.847 1.00 89.25 91 GLU A CA 1
ATOM 687 C C . GLU A 1 91 ? -3.747 14.880 6.722 1.00 89.25 91 GLU A C 1
ATOM 689 O O . GLU A 1 91 ? -3.326 16.031 6.824 1.00 89.25 91 GLU A O 1
ATOM 694 N N . TYR A 1 92 ? -3.450 14.108 5.672 1.00 90.69 92 TYR A N 1
ATOM 695 C CA . TYR A 1 92 ? -2.625 14.535 4.540 1.00 90.69 92 TYR A CA 1
ATOM 696 C C . TYR A 1 92 ? -3.485 14.867 3.318 1.00 90.69 92 TYR A C 1
ATOM 698 O O . TYR A 1 92 ? -4.407 14.119 2.993 1.00 90.69 92 TYR A O 1
ATOM 706 N N . ASP A 1 93 ? -3.128 15.924 2.581 1.00 91.88 93 ASP A N 1
ATOM 707 C CA . ASP A 1 93 ? -3.805 16.308 1.331 1.00 91.88 93 ASP A CA 1
ATOM 708 C C . ASP A 1 93 ? -3.797 15.158 0.303 1.00 91.88 93 ASP A C 1
ATOM 710 O O . ASP A 1 93 ? -4.766 14.949 -0.432 1.00 91.88 93 ASP A O 1
ATOM 714 N N . GLU A 1 94 ? -2.743 14.331 0.308 1.00 93.75 94 GLU A N 1
ATOM 715 C CA . GLU A 1 94 ? -2.620 13.150 -0.553 1.00 93.75 94 GLU A CA 1
ATOM 716 C C . GLU A 1 94 ? -3.735 12.117 -0.346 1.00 93.75 94 GLU A C 1
ATOM 718 O O . GLU A 1 94 ? -3.948 11.270 -1.219 1.00 93.75 94 GLU A O 1
ATOM 723 N N . TYR A 1 95 ? -4.428 12.139 0.797 1.00 94.81 95 TYR A N 1
ATOM 724 C CA . TYR A 1 95 ? -5.534 11.227 1.068 1.00 94.81 95 TYR A CA 1
ATOM 725 C C . TYR A 1 95 ? -6.697 11.452 0.109 1.00 94.81 95 TYR A C 1
ATOM 727 O O . TYR A 1 95 ? -7.154 10.497 -0.524 1.00 94.81 95 TYR A O 1
ATOM 735 N N . GLU A 1 96 ? -7.158 12.696 -0.024 1.00 94.25 96 GLU A N 1
ATOM 736 C CA . GLU A 1 96 ? -8.279 13.013 -0.911 1.00 94.25 96 GLU A CA 1
ATOM 737 C C . GLU A 1 96 ? -7.871 12.825 -2.379 1.00 94.25 96 GLU A C 1
ATOM 739 O O . GLU A 1 96 ? -8.605 12.174 -3.126 1.00 94.25 96 GLU A O 1
ATOM 744 N N . ASP A 1 97 ? -6.649 13.218 -2.762 1.00 94.25 97 ASP A N 1
ATOM 745 C CA . ASP A 1 97 ? -6.096 12.942 -4.098 1.00 94.25 97 ASP A CA 1
ATOM 746 C C . ASP A 1 97 ? -6.125 11.441 -4.437 1.00 94.25 97 ASP A C 1
ATOM 748 O O . ASP A 1 97 ? -6.542 11.028 -5.527 1.00 94.25 97 ASP A O 1
ATOM 752 N N . LEU A 1 98 ? -5.660 10.598 -3.506 1.00 95.44 98 LEU A N 1
ATOM 753 C CA . LEU A 1 98 ? -5.617 9.153 -3.701 1.00 95.44 98 LEU A CA 1
ATOM 754 C C . LEU A 1 98 ? -7.025 8.560 -3.778 1.00 95.44 98 LEU A C 1
ATOM 756 O O . LEU A 1 98 ? -7.284 7.700 -4.623 1.00 95.44 98 LEU A O 1
ATOM 760 N N . LYS A 1 99 ? -7.929 9.015 -2.914 1.00 94.44 99 LYS A N 1
ATOM 761 C CA . LYS A 1 99 ? -9.320 8.563 -2.840 1.00 94.44 99 LYS A CA 1
ATOM 762 C C . LYS A 1 99 ? -10.092 8.887 -4.115 1.00 94.44 99 LYS A C 1
ATOM 764 O O . LYS A 1 99 ? -10.763 8.004 -4.651 1.00 94.44 99 LYS A O 1
ATOM 769 N N . GLU A 1 100 ? -9.941 10.098 -4.653 1.00 93.44 100 GLU A N 1
ATOM 770 C CA . GLU A 1 100 ? -10.555 10.498 -5.924 1.00 93.44 100 GLU A CA 1
ATOM 771 C C . GLU A 1 100 ? -10.052 9.639 -7.088 1.00 93.44 100 GLU A C 1
ATOM 773 O O . GLU A 1 100 ? -10.842 9.145 -7.901 1.00 93.44 100 GLU A O 1
ATOM 778 N N . MET A 1 101 ? -8.740 9.382 -7.160 1.00 94.38 101 MET A N 1
ATOM 779 C CA . MET A 1 101 ? -8.205 8.556 -8.243 1.00 94.38 101 MET A CA 1
ATOM 780 C C . MET A 1 101 ? -8.503 7.065 -8.076 1.00 94.38 101 MET A C 1
ATOM 782 O O . MET A 1 101 ? -8.585 6.364 -9.088 1.00 94.38 101 MET A O 1
ATOM 786 N N . PHE A 1 102 ? -8.675 6.562 -6.849 1.00 94.06 102 PHE A N 1
ATOM 787 C CA . PHE A 1 102 ? -8.744 5.128 -6.541 1.00 94.06 102 PHE A CA 1
ATOM 788 C C . PHE A 1 102 ? -9.771 4.381 -7.402 1.00 94.06 102 PHE A C 1
ATOM 790 O O . PHE A 1 102 ? -9.471 3.322 -7.964 1.00 94.06 102 PHE A O 1
ATOM 797 N N . GLY A 1 103 ? -10.959 4.966 -7.584 1.00 90.56 103 GLY A N 1
ATOM 798 C CA . GLY A 1 103 ? -12.033 4.390 -8.398 1.00 90.56 103 GLY A CA 1
ATOM 799 C C . GLY A 1 103 ? -11.686 4.248 -9.886 1.00 90.56 103 GLY A C 1
ATOM 800 O O . GLY A 1 103 ? -12.172 3.329 -10.550 1.00 90.56 103 GLY A O 1
ATOM 801 N N . THR A 1 104 ? -10.805 5.108 -10.401 1.00 92.75 104 THR A N 1
ATOM 802 C CA . THR A 1 104 ? -10.376 5.131 -11.812 1.00 92.75 104 THR A CA 1
ATOM 803 C C . THR A 1 104 ? -9.221 4.170 -12.105 1.00 92.75 104 THR A C 1
ATOM 805 O O . THR A 1 104 ? -8.971 3.809 -13.260 1.00 92.75 104 THR A O 1
ATOM 808 N N . LEU A 1 105 ? -8.513 3.720 -11.066 1.00 95.31 105 LEU A N 1
ATOM 809 C CA . LEU A 1 105 ? -7.349 2.859 -11.208 1.00 95.31 105 LEU A CA 1
ATOM 810 C C . LEU A 1 105 ? -7.735 1.429 -11.616 1.00 95.31 105 LEU A C 1
ATOM 812 O O . LEU A 1 105 ? -8.773 0.869 -11.241 1.00 95.31 105 LEU A O 1
ATOM 816 N N . LYS A 1 106 ? -6.843 0.780 -12.371 1.00 94.88 106 LYS A N 1
ATOM 817 C CA . LYS A 1 106 ? -7.038 -0.607 -12.816 1.00 94.88 106 LYS A CA 1
ATOM 818 C C . LYS A 1 106 ? -6.895 -1.570 -11.642 1.00 94.88 106 LYS A C 1
ATOM 820 O O . LYS A 1 106 ? -6.008 -1.418 -10.812 1.00 94.88 106 LYS A O 1
ATOM 825 N N . VAL A 1 107 ? -7.722 -2.610 -11.605 1.00 95.50 107 VAL A N 1
ATOM 826 C CA . VAL A 1 107 ? -7.614 -3.678 -10.599 1.00 95.50 107 VAL A CA 1
ATOM 827 C C . VAL A 1 107 ? -6.276 -4.417 -10.727 1.00 95.50 107 VAL A C 1
ATOM 829 O O . VAL A 1 107 ? -5.903 -4.861 -11.818 1.00 95.50 107 VAL A O 1
ATOM 832 N N . LEU A 1 108 ? -5.589 -4.615 -9.602 1.00 94.44 108 LEU A N 1
ATOM 833 C CA . LEU A 1 108 ? -4.435 -5.502 -9.501 1.00 94.44 108 LEU A CA 1
ATOM 834 C C . LEU A 1 108 ? -4.901 -6.962 -9.577 1.00 94.44 108 LEU A C 1
ATOM 836 O O . LEU A 1 108 ? -5.585 -7.470 -8.691 1.00 94.44 108 LEU A O 1
ATOM 840 N N . LYS A 1 109 ? -4.526 -7.662 -10.653 1.00 91.62 109 LYS A N 1
ATOM 841 C CA . LYS A 1 109 ? -4.806 -9.103 -10.794 1.00 91.62 109 LYS A CA 1
ATOM 842 C C . LYS A 1 109 ? -3.883 -9.937 -9.890 1.00 91.62 109 LYS A C 1
ATOM 844 O O . LYS A 1 109 ? -2.768 -9.512 -9.597 1.00 91.62 109 LYS A O 1
ATOM 849 N N . GLY A 1 110 ? -4.304 -11.146 -9.528 1.00 88.62 110 GLY A N 1
ATOM 850 C CA . GLY A 1 110 ? -3.485 -12.094 -8.757 1.00 88.62 110 GLY A CA 1
ATOM 851 C C . GLY A 1 110 ? -3.561 -11.922 -7.239 1.00 88.62 110 GLY A C 1
ATOM 852 O O . GLY A 1 110 ? -3.061 -12.775 -6.517 1.00 88.62 110 GLY A O 1
ATOM 853 N N . TYR A 1 111 ? -4.223 -10.869 -6.756 1.00 89.81 111 TYR A N 1
ATOM 854 C CA . TYR A 1 111 ? -4.594 -10.753 -5.353 1.00 89.81 111 TYR A CA 1
ATOM 855 C C . TYR A 1 111 ? -5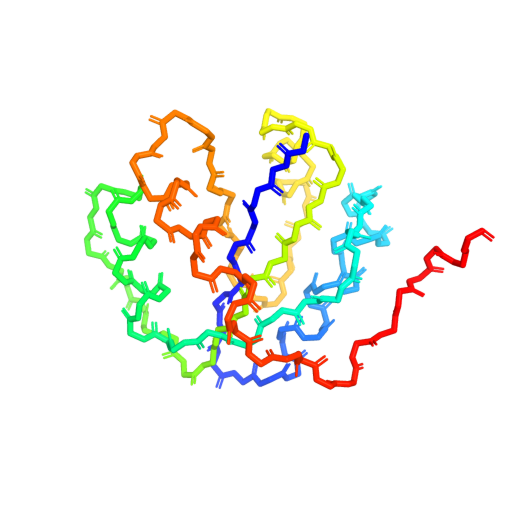.849 -11.585 -5.059 1.00 89.81 111 TYR A C 1
ATOM 857 O O . TYR A 1 111 ? -6.856 -11.472 -5.766 1.00 89.81 111 TYR A O 1
ATOM 865 N N . TYR A 1 112 ? -5.784 -12.379 -3.993 1.00 84.50 112 TYR A N 1
ATOM 866 C CA . TYR A 1 112 ? -6.901 -13.129 -3.429 1.00 84.50 112 TYR A CA 1
ATOM 867 C C . TYR A 1 112 ? -6.935 -12.857 -1.928 1.00 84.50 112 TYR A C 1
ATOM 869 O O . TYR A 1 112 ? -5.960 -13.158 -1.241 1.00 84.50 112 TYR A O 1
ATOM 877 N N . SER A 1 113 ? -8.039 -12.289 -1.438 1.00 82.19 113 SER A N 1
ATOM 878 C CA . SER A 1 113 ? -8.176 -11.975 -0.015 1.00 82.19 113 SER A CA 1
ATOM 879 C C . SER A 1 113 ? -8.132 -13.244 0.830 1.00 82.19 113 SER A C 1
ATOM 881 O O 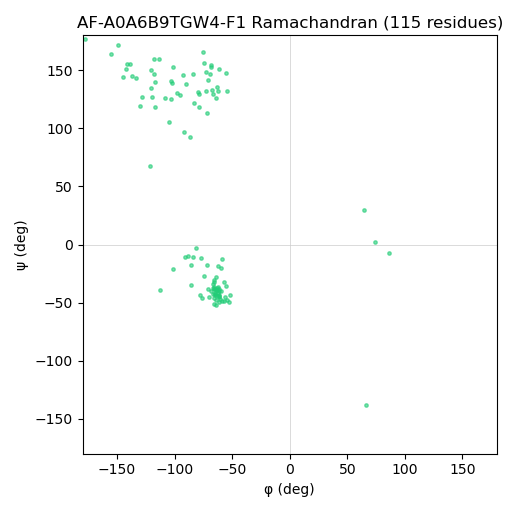. SER A 1 113 ? -8.756 -14.258 0.493 1.00 82.19 113 SER A O 1
ATOM 883 N N . TYR A 1 114 ? -7.370 -13.181 1.921 1.00 75.25 114 TYR A N 1
ATOM 884 C CA . TYR A 1 114 ? -7.237 -14.286 2.866 1.00 75.25 114 TYR A CA 1
ATOM 885 C C . TYR A 1 114 ? -8.520 -14.505 3.675 1.00 75.25 114 TYR A C 1
ATOM 887 O O . TYR A 1 114 ? -8.911 -15.647 3.925 1.00 75.25 114 TYR A O 1
ATOM 895 N N . LYS A 1 115 ? -9.203 -13.420 4.054 1.00 65.69 115 LYS A N 1
ATOM 896 C CA . LYS A 1 115 ? -10.465 -13.487 4.791 1.00 65.69 115 LYS A CA 1
ATOM 897 C C . LYS A 1 115 ? -11.610 -13.612 3.782 1.00 65.69 115 LYS A C 1
ATOM 899 O O . LYS A 1 115 ? -12.128 -12.624 3.268 1.00 65.69 115 LYS A O 1
ATOM 904 N N . LYS A 1 116 ? -12.009 -14.854 3.474 1.00 52.66 116 LYS A N 1
ATOM 905 C CA . LYS A 1 116 ? -13.327 -15.098 2.863 1.00 52.66 116 LYS A CA 1
ATOM 906 C C . LYS A 1 116 ? -14.386 -14.455 3.768 1.00 52.66 116 LYS A C 1
ATOM 908 O O . LYS A 1 116 ? -14.308 -14.628 4.981 1.00 52.66 116 LYS A O 1
ATOM 913 N N . ARG A 1 117 ? -15.290 -13.694 3.140 1.00 47.25 117 ARG A N 1
ATOM 914 C CA . ARG A 1 117 ? -16.498 -13.103 3.738 1.00 47.25 117 ARG A CA 1
ATOM 915 C C . ARG A 1 117 ? -17.141 -13.994 4.792 1.00 47.25 117 ARG A C 1
ATOM 917 O O . ARG A 1 117 ? -17.263 -15.206 4.502 1.00 47.25 117 ARG A O 1
#

Nearest PDB structures (foldseek):
  6lpq-assembly1_A  TM=5.636E-01  e=1.451E-01  Homo sapiens
  1vfj-assembly1_A  TM=3.926E-01  e=4.999E-02  Thermus thermophilus
  1f0x-assembly2_B  TM=4.980E-01  e=8.391E-01  Escherichia coli
  8ejz-assembly2_B  TM=5.278E-01  e=6.639E+00  Planobispora rosea
  8ejz-assembly1_A  TM=4.090E-01  e=6.236E+00  Planobispora rosea

pLDDT: mean 93.17, std 7.16, range [47.25, 97.88]